Protein AF-T0ZK16-F1 (afdb_monomer_lite)

Secondary structure (DSSP, 8-state):
----EEEEEEEEEEESSSSEEEEEEEEEEEE--SS--SS--EEEEEEEEEEEEEPGGG-EEEEEEEEEEEEEE-------EEEEEETTEEEEEEEBTTB-TTT--S--TT--EEEEE-TTT--EEEEE--EEEEEEEEEEEEEEEEEETTEEEEEEEEEEEEEEEEE--

pLDDT: mean 88.48, std 9.83, range [40.59, 98.56]

Organism: NCBI:txid410659

Radius of gyration: 24.38 Å; chains: 1; bounding box: 60×39×65 Å

Sequence (169 aa):
MGFGETRLTFAVGGPINSSWRYHLDGFYVHGRGPRNQGFTGENGYQLKGNITHDLAQHRGFVRLYVKLLNDQEEYNAGGPIRAVGSGNSLASISVYPGFDARTGTTVGIYNQTISYLHNTSGQFGVTPNTGVHPYVDSVGAELYYMPVGNLSVDDKFRVSAIHGTFAAQ

Foldseek 3Di:
DDPFKDKDWDKDKDAPDPFKIKIKIKMFMWGCPPAPAVDILKGWMKIKMKMWGQDPPNFFIKMKMKIWIWIFHADFPFDDWDWDADDPDTPDIGRDPPDDRVHDGPHHPVPQKDWDQDPPPRDIDIDGNRAWTKTKIKIKMWDWGHPDDPDIDIDIDMDMDIDTDGHHD

Structure (mmCIF, N/CA/C/O backbone):
data_AF-T0ZK16-F1
#
_entry.id   AF-T0ZK16-F1
#
loop_
_atom_site.group_PDB
_atom_site.id
_atom_site.type_symbol
_atom_site.label_atom_id
_atom_site.label_alt_id
_atom_site.label_comp_id
_atom_site.label_asym_id
_atom_site.label_entity_id
_atom_site.label_seq_id
_atom_site.pdbx_PDB_ins_code
_atom_site.Cartn_x
_atom_site.Cartn_y
_atom_site.Cartn_z
_atom_site.occupancy
_atom_site.B_iso_or_equiv
_atom_site.auth_seq_id
_atom_site.auth_comp_id
_atom_site.auth_asym_id
_atom_site.auth_atom_id
_atom_site.pdbx_PDB_model_num
ATOM 1 N N . MET A 1 1 ? -7.609 -9.410 -24.944 1.00 40.59 1 MET A N 1
ATOM 2 C CA . MET A 1 1 ? -7.511 -9.882 -23.548 1.00 40.59 1 MET A CA 1
ATOM 3 C C . MET A 1 1 ? -6.090 -10.395 -23.355 1.00 40.59 1 MET A C 1
ATOM 5 O O . MET A 1 1 ? -5.764 -11.439 -23.901 1.00 40.59 1 MET A O 1
ATOM 9 N N . GLY A 1 2 ? -5.201 -9.592 -22.766 1.00 51.09 2 GLY A N 1
ATOM 10 C CA . GLY A 1 2 ? -3.774 -9.915 -22.655 1.00 51.09 2 GLY A CA 1
ATOM 11 C C . GLY A 1 2 ? -3.476 -10.668 -21.361 1.00 51.09 2 GLY A C 1
ATOM 12 O O . GLY A 1 2 ? -3.709 -10.136 -20.285 1.00 51.09 2 GLY A O 1
ATOM 13 N N . PHE A 1 3 ? -2.954 -11.891 -21.469 1.00 58.75 3 PHE A N 1
ATOM 14 C CA . PHE A 1 3 ? -2.515 -12.740 -20.352 1.00 58.75 3 PHE A CA 1
ATOM 15 C C . PHE A 1 3 ? -1.138 -12.290 -19.822 1.00 58.75 3 PHE A C 1
ATOM 17 O O . PHE A 1 3 ? -0.140 -13.009 -19.920 1.00 58.75 3 PHE A O 1
ATOM 24 N N . GLY A 1 4 ? -1.044 -11.037 -19.378 1.00 74.00 4 GLY A N 1
ATOM 25 C CA . GLY A 1 4 ? 0.191 -10.445 -18.855 1.00 74.00 4 GLY A CA 1
ATOM 26 C C . GLY A 1 4 ? 0.303 -10.488 -17.335 1.00 74.00 4 GLY A C 1
ATOM 27 O O . GLY A 1 4 ? 1.417 -10.453 -16.828 1.00 74.00 4 GLY A O 1
ATOM 28 N N . GLU A 1 5 ? -0.819 -10.588 -16.630 1.00 84.44 5 GLU A N 1
ATOM 29 C CA . GLU A 1 5 ? -0.921 -10.300 -15.202 1.00 84.44 5 GLU A CA 1
ATOM 30 C C . GLU A 1 5 ? -1.935 -11.234 -14.543 1.00 84.44 5 GLU A C 1
ATOM 32 O O . GLU A 1 5 ? -2.960 -11.587 -15.132 1.00 84.44 5 GLU A O 1
ATOM 37 N N . THR A 1 6 ? -1.630 -11.649 -13.318 1.00 89.62 6 THR A N 1
ATOM 38 C CA . THR A 1 6 ? -2.558 -12.318 -12.414 1.00 89.62 6 THR A CA 1
ATOM 39 C C . THR A 1 6 ? -2.788 -11.415 -11.218 1.00 89.62 6 THR A C 1
ATOM 41 O O . THR A 1 6 ? -1.851 -11.103 -10.484 1.00 89.62 6 THR A O 1
ATOM 44 N N . ARG A 1 7 ? -4.048 -11.041 -10.996 1.00 91.81 7 ARG A N 1
ATOM 45 C CA . ARG A 1 7 ? -4.459 -10.254 -9.839 1.00 91.81 7 ARG A CA 1
ATOM 46 C C . ARG A 1 7 ? -5.519 -10.992 -9.048 1.00 91.81 7 ARG A C 1
ATOM 48 O O . ARG A 1 7 ? -6.569 -11.353 -9.577 1.00 91.81 7 ARG A O 1
ATOM 55 N N . LEU A 1 8 ? -5.241 -11.194 -7.768 1.00 94.44 8 LEU A N 1
ATOM 56 C CA . LEU A 1 8 ? -6.179 -11.735 -6.800 1.00 94.44 8 LEU A CA 1
ATOM 57 C C . LEU A 1 8 ? -6.615 -10.610 -5.873 1.00 94.44 8 LEU A C 1
ATOM 59 O O . LEU A 1 8 ? -5.787 -9.901 -5.312 1.00 94.44 8 LEU A O 1
ATOM 63 N N . THR A 1 9 ? -7.920 -10.468 -5.686 1.00 97.12 9 THR A N 1
ATOM 64 C CA . THR A 1 9 ? -8.504 -9.536 -4.721 1.00 97.12 9 THR A CA 1
ATOM 65 C C . THR A 1 9 ? -9.413 -10.301 -3.784 1.00 97.12 9 THR A C 1
ATOM 67 O O . THR A 1 9 ? -10.164 -11.167 -4.232 1.00 97.12 9 THR A O 1
ATOM 70 N N . PHE A 1 10 ? -9.395 -9.954 -2.505 1.00 97.88 10 PHE A N 1
ATOM 71 C CA . PHE A 1 10 ? -10.308 -10.526 -1.528 1.00 97.88 10 PHE A CA 1
ATOM 72 C C . PHE A 1 10 ? -10.834 -9.444 -0.593 1.00 97.88 10 PHE A C 1
ATOM 74 O O . PHE A 1 10 ? -10.177 -8.434 -0.340 1.00 97.88 10 PHE A O 1
ATOM 81 N N . ALA A 1 11 ? -12.029 -9.683 -0.071 1.00 98.25 11 ALA A N 1
ATOM 82 C CA . ALA A 1 11 ? -12.629 -8.890 0.983 1.00 98.25 11 ALA A CA 1
ATOM 83 C C . ALA A 1 11 ? -13.504 -9.809 1.833 1.00 98.25 11 ALA A C 1
ATOM 85 O O . ALA A 1 11 ? -14.307 -10.580 1.307 1.00 98.25 11 ALA A O 1
ATOM 86 N N . VAL A 1 12 ? -13.331 -9.740 3.146 1.00 98.19 12 VAL A N 1
ATOM 87 C CA . VAL A 1 12 ? -14.110 -10.493 4.121 1.00 98.19 12 VAL A CA 1
ATOM 88 C C . VAL A 1 12 ? -14.389 -9.602 5.320 1.00 98.19 12 VAL A C 1
ATOM 90 O O . VAL A 1 12 ? -13.514 -8.901 5.817 1.00 98.19 12 VAL A O 1
ATOM 93 N N . GLY A 1 13 ? -15.617 -9.623 5.809 1.00 97.75 13 GLY A N 1
ATOM 94 C CA . GLY A 1 13 ? -15.999 -8.842 6.970 1.00 97.75 13 GLY A CA 1
ATOM 95 C C . GLY A 1 13 ? -17.355 -9.268 7.488 1.00 97.75 13 GLY A C 1
ATOM 96 O O . GLY A 1 13 ? -18.121 -9.939 6.796 1.00 97.75 13 GLY A O 1
ATOM 97 N N . GLY A 1 14 ? -17.640 -8.880 8.721 1.00 97.75 14 GLY A N 1
ATOM 98 C CA . GLY A 1 14 ? -18.885 -9.243 9.371 1.00 97.75 14 GLY A CA 1
ATOM 99 C C . GLY A 1 14 ? -18.885 -8.963 10.869 1.00 97.75 14 GLY A C 1
ATOM 100 O O . GLY A 1 14 ? -17.882 -8.496 11.424 1.00 97.75 14 GLY A O 1
ATOM 101 N N . PRO A 1 15 ? -20.022 -9.230 11.530 1.00 97.69 15 PRO A N 1
ATOM 102 C CA . PRO A 1 15 ? -20.104 -9.197 12.979 1.00 97.69 15 PRO A CA 1
ATOM 103 C C . PRO A 1 15 ? -19.304 -1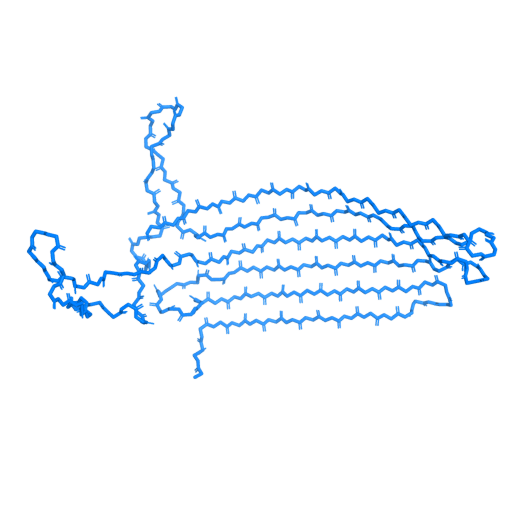0.363 13.576 1.00 97.69 15 PRO A C 1
ATOM 105 O O . PRO A 1 15 ? -19.430 -11.506 13.147 1.00 97.69 15 PRO A O 1
ATOM 108 N N . ILE A 1 16 ? -18.498 -10.066 14.591 1.00 97.31 16 ILE A N 1
ATOM 109 C CA . ILE A 1 16 ? -17.908 -11.063 15.495 1.00 97.31 16 ILE A CA 1
ATOM 110 C C . ILE A 1 16 ? -18.946 -11.432 16.561 1.00 97.31 16 ILE A C 1
ATOM 112 O O . ILE A 1 16 ? -19.094 -12.594 16.926 1.00 97.31 16 ILE A O 1
ATOM 116 N N . ASN A 1 17 ? -19.667 -10.428 17.065 1.00 96.81 17 ASN A N 1
ATOM 117 C CA . ASN A 1 17 ? -20.775 -10.560 18.008 1.00 96.81 17 ASN A CA 1
ATOM 118 C C . ASN A 1 17 ? -21.658 -9.295 17.950 1.00 96.81 17 ASN A C 1
ATOM 120 O O . ASN A 1 17 ? -21.552 -8.504 17.015 1.00 96.81 17 ASN A O 1
ATOM 124 N N . SER A 1 18 ? -22.523 -9.092 18.947 1.00 95.81 18 SER A N 1
ATOM 125 C CA . SER A 1 18 ? -23.457 -7.960 19.010 1.00 95.81 18 SER A CA 1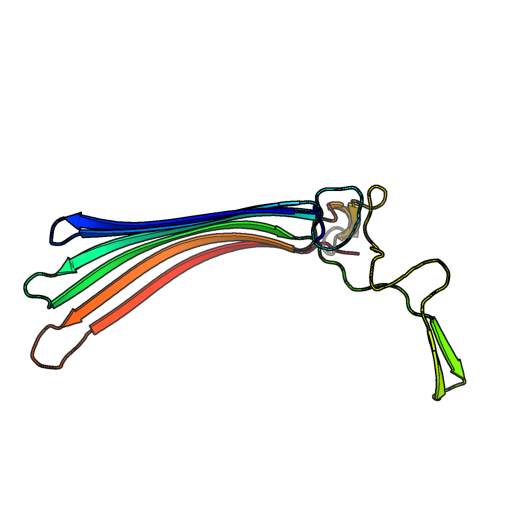
ATOM 126 C C . SER A 1 18 ? -22.808 -6.573 19.112 1.00 95.81 18 SER A C 1
ATOM 128 O O . SER A 1 18 ? -23.503 -5.586 18.904 1.00 95.81 18 SER A O 1
ATOM 130 N N . SER A 1 19 ? -21.529 -6.474 19.481 1.00 97.06 19 SER A N 1
ATOM 131 C CA . SER A 1 19 ? -20.822 -5.198 19.674 1.00 97.06 19 SER A CA 1
ATOM 132 C C . SER A 1 19 ? -19.460 -5.137 18.988 1.00 97.06 19 SER A C 1
ATOM 134 O O . SER A 1 19 ? -18.746 -4.151 19.139 1.00 97.06 19 SER A O 1
ATOM 136 N N . TRP A 1 20 ? -19.066 -6.171 18.249 1.00 98.06 20 TRP A N 1
ATOM 137 C CA . TRP A 1 20 ? -17.792 -6.219 17.543 1.00 98.06 20 TRP A CA 1
ATOM 138 C C . TRP A 1 20 ? -18.001 -6.626 16.097 1.00 98.06 20 TRP A C 1
ATOM 140 O O . TRP A 1 20 ? -18.699 -7.597 15.809 1.00 98.06 20 TRP A O 1
ATOM 150 N N . ARG A 1 21 ? -17.326 -5.932 15.187 1.00 98.19 21 ARG A N 1
ATOM 151 C CA . ARG A 1 21 ? -17.308 -6.232 13.752 1.00 98.19 21 ARG A CA 1
ATOM 152 C C . ARG A 1 21 ? -15.924 -5.995 13.176 1.00 98.19 21 ARG A C 1
ATOM 154 O O . ARG A 1 21 ? -15.165 -5.174 13.687 1.00 98.19 21 ARG A O 1
ATOM 161 N N . TYR A 1 22 ? -15.605 -6.696 12.102 1.00 98.44 22 TYR A N 1
ATOM 162 C CA . TYR A 1 22 ? -14.313 -6.585 11.435 1.00 98.44 22 TYR A CA 1
ATOM 163 C C . TYR A 1 22 ? -14.476 -6.487 9.924 1.00 98.44 22 TYR A C 1
ATOM 165 O O . TYR A 1 22 ? -15.512 -6.856 9.365 1.00 98.44 22 TYR A O 1
ATOM 173 N N . HIS A 1 23 ? -13.427 -6.008 9.270 1.00 98.38 23 HIS A N 1
ATOM 174 C CA . HIS A 1 23 ? -13.283 -6.056 7.824 1.00 98.38 23 HIS A CA 1
ATOM 175 C C . HIS A 1 23 ? -11.808 -6.213 7.472 1.00 98.38 23 HIS A C 1
ATOM 177 O O . HIS A 1 23 ? -10.963 -5.486 7.991 1.00 98.38 23 HIS A O 1
ATOM 183 N N . LEU A 1 24 ? -11.506 -7.154 6.590 1.00 98.31 24 LEU A N 1
ATOM 184 C CA . LEU A 1 24 ? -10.182 -7.441 6.069 1.00 98.31 24 LEU A CA 1
ATOM 185 C C . LEU A 1 24 ? -10.283 -7.517 4.547 1.00 98.31 24 LEU A C 1
ATOM 187 O O . LEU A 1 24 ? -11.050 -8.315 4.012 1.00 98.31 24 LEU A O 1
ATOM 191 N N . ASP A 1 25 ? -9.511 -6.699 3.851 1.00 98.38 25 ASP A N 1
ATOM 192 C CA . ASP A 1 25 ? -9.424 -6.716 2.398 1.00 98.38 25 ASP A CA 1
ATOM 193 C C . ASP A 1 25 ? -7.975 -6.643 1.935 1.00 98.38 25 ASP A C 1
ATOM 195 O O . ASP A 1 25 ? -7.063 -6.285 2.688 1.00 98.38 25 ASP A O 1
ATOM 199 N N . GLY A 1 26 ? -7.764 -7.010 0.681 1.00 97.88 26 GLY A N 1
ATOM 200 C CA . GLY A 1 26 ? -6.453 -6.919 0.089 1.00 97.88 26 GLY A CA 1
ATOM 201 C C . GLY A 1 26 ? -6.416 -7.334 -1.364 1.00 97.88 26 GLY A C 1
ATOM 202 O O . GLY A 1 26 ? -7.401 -7.794 -1.950 1.00 97.88 26 GLY A O 1
ATOM 203 N N . PHE A 1 27 ? -5.237 -7.165 -1.942 1.00 97.38 27 PHE A N 1
ATOM 204 C CA . PHE A 1 27 ? -4.921 -7.700 -3.251 1.00 97.38 27 PHE A CA 1
ATOM 205 C C . PHE A 1 27 ? -3.493 -8.227 -3.288 1.00 97.38 27 PHE A C 1
ATOM 207 O O . PHE A 1 27 ? -2.646 -7.799 -2.507 1.00 97.38 27 PHE A O 1
ATOM 214 N N . TYR A 1 28 ? -3.256 -9.130 -4.228 1.00 96.25 28 TYR A N 1
ATOM 215 C CA . TYR A 1 28 ? -1.941 -9.542 -4.689 1.00 96.25 28 TYR A CA 1
ATOM 216 C C . TYR A 1 28 ? -1.928 -9.450 -6.214 1.00 96.25 28 TYR A C 1
ATOM 218 O O . TYR A 1 28 ? -2.877 -9.902 -6.861 1.00 96.25 28 TYR A O 1
ATOM 226 N N . VAL A 1 29 ? -0.886 -8.852 -6.776 1.00 93.38 29 VAL A N 1
ATOM 227 C CA . VAL A 1 29 ? -0.677 -8.724 -8.218 1.00 93.38 29 VAL A CA 1
ATOM 228 C C . VAL A 1 29 ? 0.684 -9.301 -8.584 1.00 93.38 29 VAL A C 1
ATOM 230 O O . VAL A 1 29 ? 1.666 -9.103 -7.870 1.00 93.38 29 VAL A O 1
ATOM 233 N N . HIS A 1 30 ? 0.728 -10.052 -9.680 1.00 92.00 30 HIS A N 1
ATOM 234 C CA . HIS A 1 30 ? 1.959 -10.580 -10.248 1.00 92.00 30 HIS A CA 1
ATOM 235 C C . HIS A 1 30 ? 1.848 -10.671 -11.767 1.00 92.00 30 HIS A C 1
ATOM 237 O O . HIS A 1 30 ? 0.972 -11.363 -12.297 1.00 92.00 30 HIS A O 1
ATOM 243 N N . GLY A 1 31 ? 2.744 -10.007 -12.489 1.00 88.88 31 GLY A N 1
ATOM 244 C CA . GLY A 1 31 ? 2.651 -9.946 -13.936 1.00 88.88 31 GLY A CA 1
ATOM 245 C C . GLY A 1 31 ? 3.744 -9.153 -14.626 1.00 88.88 31 GLY A C 1
ATOM 246 O O . GLY A 1 31 ? 4.586 -8.508 -14.021 1.00 88.88 31 GLY A O 1
ATOM 247 N N . ARG A 1 32 ? 3.710 -9.192 -15.954 1.00 81.62 32 ARG A N 1
ATOM 248 C CA . ARG A 1 32 ? 4.513 -8.345 -16.846 1.00 81.62 32 ARG A CA 1
ATOM 249 C C . ARG A 1 32 ? 3.946 -6.924 -16.971 1.00 81.62 32 ARG A C 1
ATOM 251 O O . ARG A 1 32 ? 4.627 -6.051 -17.507 1.00 81.62 32 ARG A O 1
ATOM 258 N N . GLY A 1 33 ? 2.710 -6.722 -16.517 1.00 77.75 33 GLY A N 1
ATOM 259 C CA . GLY A 1 33 ? 1.947 -5.497 -16.707 1.00 77.75 33 GLY A CA 1
ATOM 260 C C . GLY A 1 33 ? 1.452 -5.313 -18.151 1.00 77.75 33 GLY A C 1
ATOM 261 O O . GLY A 1 33 ? 1.399 -6.272 -18.936 1.00 77.75 33 GLY A O 1
ATOM 262 N N . PRO A 1 34 ? 1.076 -4.084 -18.541 1.00 72.75 34 PRO A N 1
ATOM 263 C CA . PRO A 1 34 ? 0.365 -3.807 -19.792 1.00 72.75 34 PRO A CA 1
ATOM 264 C C . PRO A 1 34 ? 1.227 -3.891 -21.065 1.00 72.75 34 PRO A C 1
ATOM 266 O O . PRO A 1 34 ? 0.676 -3.924 -22.168 1.00 72.75 34 PRO A O 1
ATOM 269 N N . ARG A 1 35 ? 2.564 -3.922 -20.953 1.00 75.50 35 ARG A N 1
ATOM 270 C CA . ARG A 1 35 ? 3.506 -3.988 -22.090 1.00 75.50 35 ARG A CA 1
ATOM 271 C C . ARG A 1 35 ? 4.327 -5.281 -22.061 1.00 75.50 35 ARG A C 1
ATOM 273 O O . ARG A 1 35 ? 4.585 -5.844 -21.003 1.00 75.50 35 ARG A O 1
ATOM 280 N N . ASN A 1 36 ? 4.746 -5.780 -23.229 1.00 72.19 36 ASN A N 1
ATOM 281 C CA . ASN A 1 36 ? 5.539 -7.013 -23.313 1.00 72.19 36 ASN A CA 1
ATOM 282 C C . ASN A 1 36 ? 7.038 -6.723 -23.146 1.00 72.19 36 ASN A C 1
ATOM 284 O O . ASN A 1 36 ? 7.723 -6.403 -24.113 1.00 72.19 36 ASN A O 1
ATOM 288 N N . GLN A 1 37 ? 7.524 -6.851 -21.913 1.00 71.25 37 GLN A N 1
ATOM 289 C CA . GLN A 1 37 ? 8.893 -6.491 -21.508 1.00 71.25 37 GLN A CA 1
ATOM 290 C C . GLN A 1 37 ? 9.833 -7.693 -21.383 1.00 71.25 37 GLN A C 1
ATOM 292 O O . GLN A 1 37 ? 11.049 -7.548 -21.276 1.00 71.25 37 GLN A O 1
ATOM 297 N N . GLY A 1 38 ? 9.268 -8.901 -21.413 1.00 73.69 38 GLY A N 1
ATOM 298 C CA . GLY A 1 38 ? 10.009 -10.146 -21.216 1.00 73.69 38 GLY A CA 1
ATOM 299 C C . GLY A 1 38 ? 10.352 -10.474 -19.755 1.00 73.69 38 GLY A C 1
ATOM 300 O O . GLY A 1 38 ? 10.959 -11.513 -19.525 1.00 73.69 38 GLY A O 1
ATOM 301 N N . PHE A 1 39 ? 9.942 -9.653 -18.779 1.00 78.38 39 PHE A N 1
ATOM 302 C CA . PHE A 1 39 ? 10.122 -9.888 -17.337 1.00 78.38 39 PHE A CA 1
ATOM 303 C C . PHE A 1 39 ? 8.891 -9.430 -16.524 1.00 78.38 39 PHE A C 1
ATOM 305 O O . PHE A 1 39 ? 7.989 -8.795 -17.073 1.00 78.38 39 PHE A O 1
ATOM 312 N N . THR A 1 40 ? 8.836 -9.787 -15.236 1.00 82.38 40 THR A N 1
ATOM 313 C CA . THR A 1 40 ? 7.776 -9.377 -14.294 1.00 82.38 40 THR A CA 1
ATOM 314 C C . THR A 1 40 ? 7.927 -7.896 -13.932 1.00 82.38 40 THR A C 1
ATOM 316 O O . THR A 1 40 ? 8.855 -7.541 -13.213 1.00 82.38 40 THR A O 1
ATOM 319 N N . GLY A 1 41 ? 7.020 -7.055 -14.431 1.00 79.62 41 GLY A N 1
ATOM 320 C CA . GLY A 1 41 ? 6.978 -5.612 -14.169 1.00 79.62 41 GLY A CA 1
ATOM 321 C C . GLY A 1 41 ? 6.025 -5.215 -13.037 1.00 79.62 41 GLY A C 1
ATOM 322 O O . GLY A 1 41 ? 6.106 -4.103 -12.541 1.00 79.62 41 GLY A O 1
ATOM 323 N N . GLU A 1 42 ? 5.139 -6.114 -12.612 1.00 86.94 42 GLU A N 1
ATOM 324 C CA . GLU A 1 42 ? 4.205 -5.895 -11.509 1.00 86.94 42 GLU A CA 1
ATOM 325 C C . GLU A 1 42 ? 4.333 -7.033 -10.502 1.00 86.94 42 GLU A C 1
ATOM 327 O O . GLU A 1 42 ? 4.203 -8.210 -10.855 1.00 86.94 42 GLU A O 1
ATOM 332 N N . ASN A 1 43 ? 4.612 -6.703 -9.247 1.00 91.94 43 ASN A N 1
ATOM 333 C CA . ASN A 1 43 ? 4.682 -7.678 -8.168 1.00 91.94 43 ASN A CA 1
ATOM 334 C C . ASN A 1 43 ? 4.439 -6.988 -6.833 1.00 91.94 43 ASN A C 1
ATOM 336 O O . ASN A 1 43 ? 5.293 -6.252 -6.341 1.00 91.94 43 ASN A O 1
ATOM 340 N N . GLY A 1 44 ? 3.293 -7.250 -6.224 1.00 94.12 44 GLY A N 1
ATOM 341 C CA . GLY A 1 44 ? 2.912 -6.473 -5.065 1.00 94.12 44 GLY A CA 1
ATOM 342 C C . GLY A 1 44 ? 1.687 -6.970 -4.340 1.00 94.12 44 GLY A C 1
ATOM 343 O O . GLY A 1 44 ? 0.913 -7.788 -4.840 1.00 94.12 44 GLY A O 1
ATOM 344 N N . TYR A 1 45 ? 1.509 -6.465 -3.128 1.00 96.38 45 TYR A N 1
ATOM 345 C CA . TYR A 1 45 ? 0.326 -6.708 -2.329 1.00 96.38 45 TYR A CA 1
ATOM 346 C C . TYR A 1 45 ? -0.079 -5.491 -1.508 1.00 96.38 45 TYR A C 1
ATOM 348 O O . TYR A 1 45 ? 0.738 -4.670 -1.088 1.00 96.38 45 TYR A O 1
ATOM 356 N N . GLN A 1 46 ? -1.367 -5.460 -1.175 1.00 97.62 46 GLN A N 1
ATOM 357 C CA . GLN A 1 46 ? -1.916 -4.606 -0.133 1.00 97.62 46 GLN A CA 1
ATOM 358 C C . GLN A 1 46 ? -2.787 -5.435 0.799 1.00 97.62 46 GLN A C 1
ATOM 360 O O . GLN A 1 46 ? -3.629 -6.201 0.336 1.00 97.62 46 GLN A O 1
ATOM 365 N N . LEU A 1 47 ? -2.650 -5.204 2.100 1.00 98.12 47 LEU A N 1
ATOM 366 C CA . LEU A 1 47 ? -3.539 -5.721 3.130 1.00 98.12 47 LEU A CA 1
ATOM 367 C C . LEU A 1 47 ? -4.093 -4.556 3.947 1.00 98.12 47 LEU A C 1
ATOM 369 O O . LEU A 1 47 ? -3.339 -3.702 4.415 1.00 98.12 47 LEU A O 1
ATOM 373 N N . LYS A 1 48 ? -5.408 -4.517 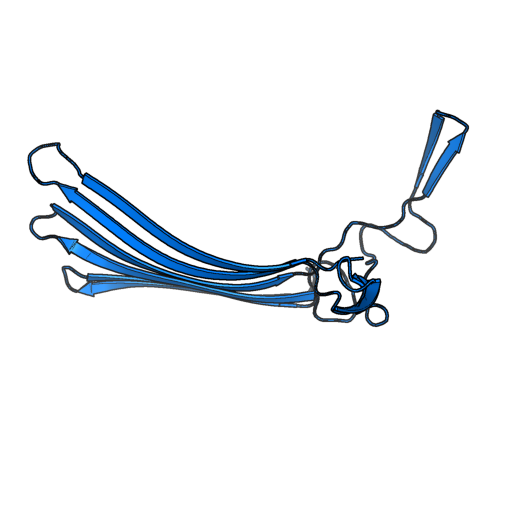4.144 1.00 98.31 48 LYS A N 1
ATOM 374 C CA . LYS A 1 48 ? -6.074 -3.552 5.020 1.00 98.31 48 LYS A CA 1
ATOM 375 C C . LYS A 1 48 ? -7.026 -4.283 5.940 1.00 98.31 48 LYS A C 1
ATOM 377 O O . LYS A 1 48 ? -7.866 -5.054 5.492 1.00 98.31 48 LYS A O 1
ATOM 382 N N . GLY A 1 49 ? -6.908 -4.011 7.229 1.00 98.31 49 GLY A N 1
ATOM 383 C CA . GLY A 1 49 ? -7.756 -4.600 8.253 1.00 98.31 49 GLY A CA 1
ATOM 384 C C . GLY A 1 49 ? -8.331 -3.525 9.154 1.00 98.31 49 GLY A C 1
ATOM 385 O O . GLY A 1 49 ? -7.668 -2.530 9.442 1.00 98.31 49 GLY A O 1
ATOM 386 N N . ASN A 1 50 ? -9.553 -3.727 9.629 1.00 98.38 50 ASN A N 1
ATOM 387 C CA . ASN A 1 50 ? -10.084 -2.991 10.760 1.00 98.38 50 ASN A CA 1
ATOM 388 C C . ASN A 1 50 ? -10.911 -3.884 11.679 1.00 98.38 50 ASN A C 1
ATOM 390 O O . ASN A 1 50 ? -11.532 -4.857 11.250 1.00 98.38 50 ASN A O 1
ATOM 394 N N . ILE A 1 51 ? -10.922 -3.497 12.947 1.00 98.25 51 ILE A N 1
ATOM 395 C CA . ILE A 1 51 ? -11.824 -4.015 13.963 1.00 98.25 51 ILE A CA 1
ATOM 396 C C . ILE A 1 51 ? -12.546 -2.829 14.594 1.00 98.25 51 ILE A C 1
ATOM 398 O O . ILE A 1 51 ? -11.939 -1.797 14.881 1.00 98.25 51 ILE A O 1
ATOM 402 N N . THR A 1 52 ? -13.856 -2.955 14.755 1.00 98.56 52 THR A N 1
ATOM 403 C CA . THR A 1 52 ? -14.716 -1.917 15.314 1.00 98.56 52 THR A CA 1
ATOM 404 C C . THR A 1 52 ? -15.493 -2.479 16.492 1.00 98.56 52 THR A C 1
ATOM 406 O O . THR A 1 52 ? -16.103 -3.541 16.373 1.00 98.56 52 THR A O 1
ATOM 409 N N . HIS A 1 53 ? -15.475 -1.747 17.600 1.00 98.06 53 HIS A N 1
ATOM 410 C CA . HIS A 1 53 ? -16.314 -1.975 18.761 1.00 98.06 53 HIS A CA 1
ATOM 411 C C . HIS A 1 53 ? -17.426 -0.931 18.801 1.00 98.06 53 HIS A C 1
ATOM 413 O O . HIS A 1 53 ? -17.140 0.263 18.900 1.00 98.06 53 HIS A O 1
ATOM 419 N N . ASP A 1 54 ? -18.676 -1.367 18.728 1.00 97.75 54 ASP A N 1
ATOM 420 C CA . ASP A 1 54 ? -19.836 -0.492 18.834 1.00 97.75 54 ASP A CA 1
ATOM 421 C C . ASP A 1 54 ? -20.141 -0.219 20.319 1.00 97.75 54 ASP A C 1
ATOM 423 O O . ASP A 1 54 ? -20.212 -1.127 21.152 1.00 97.75 54 ASP A O 1
ATOM 427 N N . LEU A 1 55 ? -20.302 1.058 20.659 1.00 95.62 55 LEU A N 1
ATOM 428 C CA . LEU A 1 55 ? -20.578 1.514 22.016 1.00 95.62 55 LEU A CA 1
ATOM 429 C C . LEU A 1 55 ? -22.031 1.212 22.394 1.00 95.62 55 LEU A C 1
ATOM 431 O O . LEU A 1 55 ? -22.946 1.262 21.567 1.00 95.62 55 LEU A O 1
ATOM 435 N N . ALA A 1 56 ? -22.254 0.946 23.682 1.00 92.69 56 ALA A N 1
ATOM 436 C CA . ALA A 1 56 ? -23.581 0.662 24.213 1.00 92.69 56 ALA A CA 1
ATOM 437 C C . ALA A 1 56 ? -24.599 1.760 23.855 1.00 92.69 56 ALA A C 1
ATOM 439 O O . ALA A 1 56 ? -24.251 2.931 23.685 1.00 92.69 56 ALA A O 1
ATOM 440 N N . GLN A 1 57 ? -25.877 1.372 23.780 1.00 89.69 57 GLN A N 1
ATOM 441 C CA . GLN A 1 57 ? -26.996 2.283 23.495 1.00 89.69 57 GLN A CA 1
ATOM 442 C C . GLN A 1 57 ? -26.858 3.025 22.153 1.00 89.69 57 GLN A C 1
ATOM 444 O O . GLN A 1 57 ? -27.419 4.104 21.995 1.00 89.69 57 GLN A O 1
ATOM 449 N N . HIS A 1 58 ? -26.125 2.454 21.189 1.00 88.75 58 HIS A N 1
ATOM 450 C CA . HIS A 1 58 ? -25.876 3.057 19.875 1.00 88.75 58 HIS A CA 1
ATOM 451 C C . HIS A 1 58 ? -25.199 4.433 19.962 1.00 88.75 58 HIS A C 1
ATOM 453 O O . HIS A 1 58 ? -25.398 5.290 19.106 1.00 88.75 58 HIS A O 1
ATOM 459 N N . ARG A 1 59 ? -24.370 4.650 20.994 1.00 94.12 59 ARG A N 1
ATOM 460 C CA . ARG A 1 59 ? -23.678 5.931 21.214 1.00 94.12 59 ARG A CA 1
ATOM 461 C C . ARG A 1 59 ? -22.444 6.115 20.334 1.00 94.12 59 ARG A C 1
ATOM 463 O O . ARG A 1 59 ? -21.721 7.080 20.535 1.00 94.12 59 ARG A O 1
ATOM 470 N N . GLY A 1 60 ? -22.189 5.221 19.382 1.00 95.94 60 GLY A N 1
ATOM 471 C CA . GLY A 1 60 ? -21.099 5.330 18.414 1.00 95.94 60 GLY A CA 1
ATOM 472 C C . GLY A 1 60 ? -20.184 4.109 18.413 1.00 95.94 60 GLY A C 1
ATOM 473 O O . GLY A 1 60 ? -20.654 3.003 18.669 1.00 95.94 60 GLY A O 1
ATOM 474 N N . PHE A 1 61 ? -18.900 4.285 18.098 1.00 97.69 61 PHE A N 1
ATOM 475 C CA . PHE A 1 61 ? -17.938 3.189 17.985 1.00 97.69 61 PHE A CA 1
ATOM 476 C C . PHE A 1 61 ? -16.484 3.632 18.199 1.00 97.69 61 PHE A C 1
ATOM 478 O O . PHE A 1 61 ? -16.127 4.793 18.003 1.00 97.69 61 PHE A O 1
ATOM 485 N N . VAL A 1 62 ? -15.630 2.662 18.525 1.00 98.00 62 VAL A N 1
ATOM 486 C CA . VAL A 1 62 ? -14.168 2.773 18.451 1.00 98.00 62 VAL A CA 1
ATOM 487 C C . VAL A 1 62 ? -13.672 1.818 17.377 1.00 98.00 62 VAL A C 1
ATOM 489 O O . VAL A 1 62 ? -14.031 0.642 17.381 1.00 98.00 62 VAL A O 1
ATOM 492 N N . ARG A 1 63 ? -12.839 2.294 16.457 1.00 98.50 63 ARG A N 1
ATOM 493 C CA . ARG A 1 63 ? -12.259 1.485 15.385 1.00 98.50 63 ARG A CA 1
ATOM 494 C C . ARG A 1 63 ? -10.749 1.574 15.410 1.00 98.50 63 ARG A C 1
ATOM 496 O O . ARG A 1 63 ? -10.202 2.666 15.453 1.00 98.50 63 ARG A O 1
ATOM 503 N N . LEU A 1 64 ? -10.093 0.427 15.290 1.00 98.44 64 LEU A N 1
ATOM 504 C CA . LEU A 1 64 ? -8.667 0.323 15.002 1.00 98.44 64 LEU A CA 1
ATOM 505 C C . LEU A 1 64 ? -8.499 -0.185 13.577 1.00 98.44 64 LEU A C 1
ATOM 507 O O . LEU A 1 64 ? -9.233 -1.080 13.151 1.00 98.44 64 LEU A O 1
ATOM 511 N N . TYR A 1 65 ? -7.547 0.372 12.837 1.00 97.56 65 TYR A N 1
ATOM 512 C CA . TYR A 1 65 ? -7.270 -0.058 11.474 1.00 97.56 65 TYR A CA 1
ATOM 513 C C . TYR A 1 65 ? -5.773 -0.095 11.177 1.00 97.56 65 TYR A C 1
ATOM 515 O O . TYR A 1 65 ? -4.984 0.688 11.708 1.00 97.56 65 TYR A O 1
ATOM 523 N N . VAL A 1 66 ? -5.401 -1.011 10.291 1.00 98.25 66 VAL A N 1
ATOM 524 C CA . VAL A 1 66 ? -4.039 -1.227 9.810 1.00 98.25 66 VAL A CA 1
ATOM 525 C C . VAL A 1 66 ? -4.038 -1.282 8.287 1.00 98.25 66 VAL A C 1
ATOM 527 O O . VAL A 1 66 ? -4.991 -1.763 7.667 1.00 98.25 66 VAL A O 1
ATOM 530 N N . LYS A 1 67 ? -2.964 -0.784 7.685 1.00 98.19 67 LYS A N 1
ATOM 531 C CA . LYS A 1 67 ? -2.658 -0.928 6.265 1.00 98.19 67 LYS A CA 1
ATOM 532 C C . LYS A 1 67 ? -1.203 -1.356 6.126 1.00 98.19 67 LYS A C 1
ATOM 534 O O . LYS A 1 67 ? -0.340 -0.730 6.728 1.00 98.19 67 LYS A O 1
ATOM 539 N N . LEU A 1 68 ? -0.966 -2.369 5.304 1.00 97.88 68 LEU A N 1
ATOM 540 C CA . LEU A 1 68 ? 0.353 -2.794 4.846 1.00 97.88 68 LEU A CA 1
ATOM 541 C C . LEU A 1 68 ? 0.331 -2.798 3.315 1.00 97.88 68 LEU A C 1
ATOM 543 O O . LEU A 1 68 ? -0.612 -3.318 2.712 1.00 97.88 68 LEU A O 1
ATOM 547 N N . LEU A 1 69 ? 1.334 -2.202 2.688 1.00 97.56 69 LEU A N 1
ATOM 548 C CA . LEU A 1 69 ? 1.491 -2.137 1.238 1.00 97.56 69 LEU A CA 1
ATOM 549 C C . LEU A 1 69 ? 2.960 -2.361 0.906 1.00 97.56 69 LEU A C 1
ATOM 551 O O . LEU A 1 69 ? 3.821 -1.688 1.465 1.00 97.56 69 LEU A O 1
ATOM 555 N N . ASN A 1 70 ? 3.213 -3.264 -0.025 1.00 95.75 70 ASN A N 1
ATOM 556 C CA . ASN A 1 70 ? 4.491 -3.418 -0.699 1.00 95.75 70 ASN A CA 1
ATOM 557 C C . ASN A 1 70 ? 4.141 -3.734 -2.144 1.00 95.75 70 ASN A C 1
ATOM 559 O O . ASN A 1 70 ? 3.702 -4.845 -2.437 1.00 95.75 70 ASN A O 1
ATOM 563 N N . ASP A 1 71 ? 4.233 -2.726 -2.999 1.00 93.12 71 ASP A N 1
ATOM 564 C CA . ASP A 1 71 ? 3.724 -2.806 -4.358 1.00 93.12 71 ASP A CA 1
ATOM 565 C C . ASP A 1 71 ? 4.776 -2.309 -5.326 1.00 93.12 71 ASP A C 1
ATOM 567 O O . ASP A 1 71 ? 5.272 -1.199 -5.164 1.00 93.12 71 ASP A O 1
ATOM 571 N N . GLN A 1 72 ? 5.153 -3.148 -6.281 1.00 90.12 72 GLN A N 1
ATOM 572 C CA . GLN A 1 72 ? 6.106 -2.803 -7.319 1.00 90.12 72 GLN A CA 1
ATOM 573 C C . GLN A 1 72 ? 5.367 -2.756 -8.647 1.00 90.12 72 GLN A C 1
ATOM 575 O O . GLN A 1 72 ? 4.822 -3.773 -9.078 1.00 90.12 72 GLN A O 1
ATOM 580 N N . GLU A 1 73 ? 5.410 -1.601 -9.298 1.00 87.31 73 GLU A N 1
ATOM 581 C CA . GLU A 1 73 ? 4.856 -1.387 -10.628 1.00 87.31 73 GLU A CA 1
ATOM 582 C C . GLU A 1 73 ? 5.904 -0.755 -11.541 1.00 87.31 73 GLU A C 1
ATOM 584 O O . GLU A 1 73 ? 6.551 0.241 -11.209 1.00 87.31 73 GLU A O 1
ATOM 589 N N . GLU A 1 74 ? 6.042 -1.309 -12.737 1.00 80.19 74 GLU A N 1
ATOM 590 C CA . GLU A 1 74 ? 6.923 -0.771 -13.758 1.00 80.19 74 GLU A CA 1
ATOM 591 C C . GLU A 1 74 ? 6.462 0.617 -14.218 1.00 80.19 74 GLU A C 1
ATOM 593 O O . GLU A 1 74 ? 5.299 0.829 -14.575 1.00 80.19 74 GLU A O 1
ATOM 598 N N . TYR A 1 75 ? 7.406 1.552 -14.334 1.00 78.31 75 TYR A N 1
ATOM 599 C CA . TYR A 1 75 ? 7.130 2.864 -14.902 1.00 78.31 75 TYR A CA 1
ATOM 600 C C . TYR A 1 75 ? 7.575 2.934 -16.363 1.00 78.31 75 TYR A C 1
ATOM 602 O O . TYR A 1 75 ? 8.753 3.068 -16.675 1.00 78.31 75 TYR A O 1
ATOM 610 N N . ASN A 1 76 ? 6.605 2.923 -17.276 1.00 71.88 76 ASN A N 1
ATOM 611 C CA . ASN A 1 76 ? 6.848 3.143 -18.700 1.00 71.88 76 ASN A CA 1
ATOM 612 C C . ASN A 1 76 ? 6.555 4.607 -19.078 1.00 71.88 76 ASN A C 1
ATOM 614 O O . ASN A 1 76 ? 5.397 4.996 -19.234 1.00 71.88 76 ASN A O 1
ATOM 618 N N . ALA A 1 77 ? 7.602 5.410 -19.292 1.00 65.38 77 ALA A N 1
ATOM 619 C CA . ALA A 1 77 ? 7.516 6.854 -19.566 1.00 65.38 77 ALA A CA 1
ATOM 620 C C . ALA A 1 77 ? 7.000 7.231 -20.979 1.00 65.38 77 ALA A C 1
ATOM 622 O O . ALA A 1 77 ? 6.993 8.404 -21.354 1.00 65.38 77 ALA A O 1
ATOM 623 N N . GLY A 1 78 ? 6.574 6.254 -21.784 1.00 68.75 78 GLY A N 1
ATOM 624 C CA . GLY A 1 78 ? 6.341 6.413 -23.221 1.00 68.75 78 GLY A CA 1
ATOM 625 C C . GLY A 1 78 ? 7.552 5.952 -24.033 1.00 68.75 78 GLY A C 1
ATOM 626 O O . GLY A 1 78 ? 8.422 5.260 -23.522 1.00 68.75 78 GLY A O 1
ATOM 627 N N . GLY A 1 79 ? 7.602 6.270 -25.324 1.00 77.88 79 GLY A N 1
ATOM 628 C CA . GLY A 1 79 ? 8.754 5.906 -26.149 1.00 77.88 79 GLY A CA 1
ATOM 629 C C . GLY A 1 79 ? 8.887 6.776 -27.393 1.00 77.88 79 GLY A C 1
ATOM 630 O O . GLY A 1 79 ? 8.066 7.675 -27.597 1.00 77.88 79 GLY A O 1
ATOM 631 N N . PRO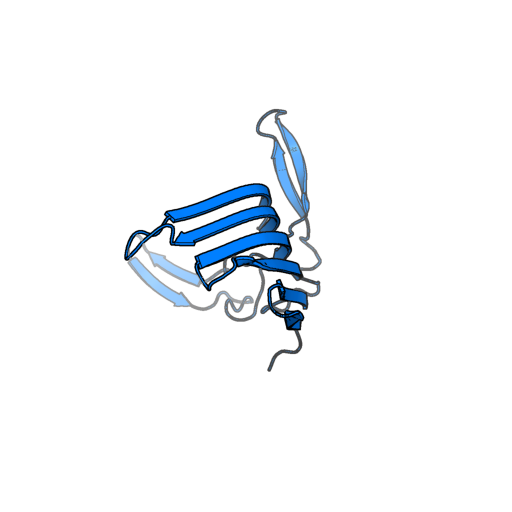 A 1 80 ? 9.938 6.563 -28.203 1.00 82.31 80 PRO A N 1
ATOM 632 C CA . PRO A 1 80 ? 10.298 7.484 -29.268 1.00 82.31 80 PRO A CA 1
ATOM 633 C C . PRO A 1 80 ? 9.181 7.632 -30.304 1.00 82.31 80 PRO A C 1
ATOM 635 O O . PRO A 1 80 ? 8.608 6.657 -30.792 1.00 82.31 80 PRO A O 1
ATOM 638 N N . ILE A 1 81 ? 8.918 8.883 -30.677 1.00 84.81 81 ILE A N 1
ATOM 639 C CA . ILE A 1 81 ? 8.060 9.263 -31.800 1.00 84.81 81 ILE A CA 1
ATOM 640 C C . ILE A 1 81 ? 8.884 10.066 -32.800 1.00 84.81 81 ILE A C 1
ATOM 642 O O . ILE A 1 81 ? 9.799 10.804 -32.433 1.00 84.81 81 ILE A O 1
ATOM 646 N N . ARG A 1 82 ? 8.576 9.923 -34.086 1.00 86.06 82 ARG A N 1
ATOM 647 C CA . ARG A 1 82 ? 9.271 10.650 -35.143 1.00 86.06 82 ARG A CA 1
ATOM 648 C C . ARG A 1 82 ? 8.549 11.960 -35.422 1.00 86.06 82 ARG A C 1
ATOM 650 O O . ARG A 1 82 ? 7.468 11.955 -36.007 1.00 86.06 82 ARG A O 1
ATOM 657 N N . ALA A 1 83 ? 9.184 13.064 -35.056 1.00 88.81 83 ALA A N 1
ATOM 658 C CA . ALA A 1 83 ? 8.776 14.413 -35.422 1.00 88.81 83 ALA A CA 1
ATOM 659 C C . ALA A 1 83 ? 9.662 14.936 -36.565 1.00 88.81 83 ALA A C 1
ATOM 661 O O . ALA A 1 83 ? 10.885 14.821 -36.506 1.00 88.81 83 ALA A O 1
ATOM 662 N N . VAL A 1 84 ? 9.059 15.502 -37.610 1.00 90.31 84 VAL A N 1
ATOM 663 C CA . VAL A 1 84 ? 9.773 16.190 -38.699 1.00 90.31 84 VAL A CA 1
ATOM 664 C C . VAL A 1 84 ? 9.335 17.641 -38.705 1.00 90.31 84 VAL A C 1
ATOM 666 O O . VAL A 1 84 ? 8.138 17.915 -38.718 1.00 90.31 84 VAL A O 1
ATOM 669 N N . GLY A 1 85 ? 10.290 18.563 -38.722 1.00 89.25 85 GLY A N 1
ATOM 670 C CA . GLY A 1 85 ? 10.036 19.997 -38.696 1.00 89.25 85 GLY A CA 1
ATOM 671 C C . GLY A 1 85 ? 11.264 20.799 -39.109 1.00 89.25 85 GLY A C 1
ATOM 672 O O . GLY A 1 85 ? 12.342 20.241 -39.307 1.00 89.25 85 GLY A O 1
ATOM 673 N N . SER A 1 86 ? 11.084 22.108 -39.252 1.00 88.62 86 SER A N 1
ATOM 674 C CA . SER A 1 86 ? 12.152 23.066 -39.539 1.00 88.62 86 SER A CA 1
ATOM 675 C C . SER A 1 86 ? 11.920 24.336 -38.727 1.00 88.62 86 SER A C 1
ATOM 677 O O . SER A 1 86 ? 10.799 24.851 -38.690 1.00 88.62 86 SER A O 1
ATOM 679 N N . GLY A 1 87 ? 12.967 24.838 -38.065 1.00 84.81 87 GLY A N 1
ATOM 680 C CA . GLY A 1 87 ? 12.863 25.977 -37.150 1.00 84.81 87 GLY A CA 1
ATOM 681 C C . GLY A 1 87 ? 11.781 25.751 -36.089 1.00 84.81 87 GLY A C 1
ATOM 682 O O . GLY A 1 87 ? 11.777 24.727 -35.412 1.00 84.81 87 GLY A O 1
ATOM 683 N N . ASN A 1 88 ? 10.828 26.682 -35.998 1.00 88.56 88 ASN A N 1
ATOM 684 C CA . ASN A 1 88 ? 9.701 26.612 -35.061 1.00 88.56 88 ASN A CA 1
ATOM 685 C C . ASN A 1 88 ? 8.455 25.905 -35.637 1.00 88.56 88 ASN A C 1
ATOM 687 O O . ASN A 1 88 ? 7.385 25.982 -35.038 1.00 88.56 88 ASN A O 1
ATOM 691 N N . SER A 1 89 ? 8.554 25.250 -36.801 1.00 86.12 89 SER A N 1
ATOM 692 C CA . SER A 1 89 ? 7.422 24.581 -37.451 1.00 86.12 89 SER A CA 1
ATOM 693 C C . SER A 1 89 ? 7.543 23.064 -37.377 1.00 86.12 89 SER A C 1
ATOM 695 O O . SER A 1 89 ? 8.535 22.486 -37.825 1.00 86.12 89 SER A O 1
ATOM 697 N N . LEU A 1 90 ? 6.486 22.410 -36.896 1.00 89.38 90 LEU A N 1
ATOM 698 C CA . LEU A 1 90 ? 6.335 20.959 -36.925 1.00 89.38 90 LEU A CA 1
ATOM 699 C C . LEU A 1 90 ? 5.546 20.551 -38.176 1.00 89.38 90 LEU A C 1
ATOM 701 O O . LEU A 1 90 ? 4.389 20.926 -38.330 1.00 89.38 90 LEU A O 1
ATOM 705 N N . ALA A 1 91 ? 6.175 19.801 -39.078 1.00 89.50 91 ALA A N 1
ATOM 706 C CA . ALA A 1 91 ? 5.582 19.376 -40.346 1.00 89.50 91 ALA A CA 1
ATOM 707 C C . ALA A 1 91 ? 4.830 18.039 -40.240 1.00 89.50 91 ALA A C 1
ATOM 709 O O . ALA A 1 91 ? 3.813 17.855 -40.901 1.00 89.50 91 ALA A O 1
ATOM 710 N N . SER A 1 92 ? 5.313 17.087 -39.433 1.00 88.62 92 SER A N 1
ATOM 711 C CA . SER A 1 92 ? 4.603 15.821 -39.192 1.00 88.62 92 SER A CA 1
ATOM 712 C C . SER A 1 92 ? 5.042 15.134 -37.900 1.00 88.62 92 SER A C 1
ATOM 714 O O . SER A 1 92 ? 6.183 15.291 -37.460 1.00 88.62 92 SER A O 1
ATOM 716 N N . ILE A 1 93 ? 4.137 14.333 -37.332 1.00 87.56 93 ILE A N 1
ATOM 717 C CA . ILE A 1 93 ? 4.414 13.368 -36.264 1.00 87.56 93 ILE A CA 1
ATOM 718 C C . ILE A 1 93 ? 4.021 11.983 -36.781 1.00 87.56 93 ILE A C 1
ATOM 720 O O . ILE A 1 93 ? 2.950 11.810 -37.357 1.00 87.56 93 ILE A O 1
ATOM 724 N N . SER A 1 94 ? 4.889 10.997 -36.589 1.00 85.06 94 SER A N 1
ATOM 725 C CA . SER A 1 94 ? 4.685 9.611 -37.017 1.00 85.06 94 SER A CA 1
ATOM 726 C C . SER A 1 94 ? 5.311 8.634 -36.020 1.00 85.06 94 SER A C 1
ATOM 728 O O . SER A 1 94 ? 6.110 9.027 -35.167 1.00 85.06 94 SER A O 1
ATOM 730 N N . VAL A 1 95 ? 4.950 7.353 -36.120 1.00 83.19 95 VAL A N 1
ATOM 731 C CA . VAL A 1 95 ? 5.593 6.279 -35.347 1.00 83.19 95 VAL A CA 1
ATOM 732 C C . VAL A 1 95 ? 7.079 6.222 -35.712 1.00 83.19 95 VAL A C 1
ATOM 734 O O . VAL A 1 95 ? 7.442 6.339 -36.885 1.00 83.19 95 VAL A O 1
ATOM 737 N N . TYR A 1 96 ? 7.948 6.074 -34.712 1.00 83.69 96 TYR A N 1
ATOM 738 C CA . TYR A 1 96 ? 9.376 5.919 -34.959 1.00 83.69 96 TYR A CA 1
ATOM 739 C C . TYR A 1 96 ? 9.653 4.559 -35.632 1.00 83.69 96 TYR A C 1
ATOM 741 O O . TYR A 1 96 ? 9.145 3.538 -35.162 1.00 83.69 96 TYR A O 1
ATOM 749 N N . PRO A 1 97 ? 10.432 4.494 -36.729 1.00 83.88 97 PRO A N 1
ATOM 750 C CA . PRO A 1 97 ? 10.731 3.225 -37.388 1.00 83.88 97 PRO A CA 1
ATOM 751 C C . PRO A 1 97 ? 11.355 2.211 -36.417 1.00 83.88 97 PRO A C 1
ATOM 753 O O . PRO A 1 97 ? 12.372 2.493 -35.793 1.00 83.88 97 PRO A O 1
ATOM 756 N N . GLY A 1 98 ? 10.746 1.030 -36.285 1.00 82.88 98 GLY A N 1
ATOM 757 C CA . GLY A 1 98 ? 11.222 -0.028 -35.383 1.00 82.88 98 GLY A CA 1
ATOM 758 C C . GLY A 1 98 ? 10.718 0.055 -33.935 1.00 82.88 98 GLY A C 1
ATOM 759 O O . GLY A 1 98 ? 11.028 -0.841 -33.156 1.00 82.88 98 GLY A O 1
ATOM 760 N N . PHE A 1 99 ? 9.914 1.063 -33.572 1.00 82.62 99 PHE A N 1
ATOM 761 C CA . PHE A 1 99 ? 9.311 1.171 -32.240 1.00 82.62 99 PHE A CA 1
ATOM 762 C C . PHE A 1 99 ? 7.852 1.651 -32.311 1.00 82.62 99 PHE A C 1
ATOM 764 O O . PHE A 1 99 ? 7.582 2.806 -32.634 1.00 82.62 99 PHE A O 1
ATOM 771 N N . ASP A 1 100 ? 6.895 0.781 -31.970 1.00 80.81 100 ASP A N 1
ATOM 772 C CA . ASP A 1 100 ? 5.486 1.170 -31.810 1.00 80.81 100 ASP A CA 1
ATOM 773 C C . ASP A 1 100 ? 5.238 1.615 -30.364 1.00 80.81 100 ASP A C 1
ATOM 775 O O . ASP A 1 100 ? 5.173 0.788 -29.459 1.00 80.81 100 ASP A O 1
ATOM 779 N N . ALA A 1 101 ? 5.052 2.915 -30.134 1.00 75.94 101 ALA A N 1
ATOM 780 C CA . ALA A 1 101 ? 4.829 3.470 -28.797 1.00 75.94 101 ALA A CA 1
ATOM 781 C C . ALA A 1 101 ? 3.549 2.978 -28.092 1.00 75.94 101 ALA A C 1
ATOM 783 O O . ALA A 1 101 ? 3.395 3.203 -26.887 1.00 75.94 101 ALA A O 1
ATOM 784 N N . ARG A 1 102 ? 2.642 2.300 -28.810 1.00 76.12 102 ARG A N 1
ATOM 785 C CA . ARG A 1 102 ? 1.422 1.701 -28.248 1.00 76.12 102 ARG A CA 1
ATOM 786 C C . ARG A 1 102 ? 1.673 0.335 -27.611 1.00 76.12 102 ARG A C 1
ATOM 788 O O . ARG A 1 102 ? 0.928 -0.046 -26.715 1.00 76.12 102 ARG A O 1
ATOM 795 N N . THR A 1 103 ? 2.674 -0.410 -28.083 1.00 77.00 103 THR A N 1
ATOM 796 C CA . THR A 1 103 ? 2.928 -1.802 -27.655 1.00 77.00 103 THR A CA 1
ATOM 797 C C . THR A 1 103 ? 4.361 -2.059 -27.194 1.00 77.00 103 THR A C 1
ATOM 799 O O . THR A 1 103 ? 4.597 -3.010 -26.453 1.00 77.00 103 THR A O 1
ATOM 802 N N . GLY A 1 104 ? 5.320 -1.255 -27.649 1.00 75.56 104 GLY A N 1
ATOM 803 C CA . GLY A 1 104 ? 6.737 -1.354 -27.315 1.00 75.56 104 GLY A CA 1
ATOM 804 C C . GLY A 1 104 ? 7.044 -0.797 -25.931 1.00 75.56 104 GLY A C 1
ATOM 805 O O . GLY A 1 104 ? 6.313 0.039 -25.413 1.00 75.56 104 GLY A O 1
ATOM 806 N N . THR A 1 105 ? 8.137 -1.249 -25.333 1.00 79.12 105 THR A N 1
ATOM 807 C CA . THR A 1 105 ? 8.620 -0.823 -24.013 1.00 79.12 105 THR A CA 1
ATOM 808 C C . THR A 1 105 ? 10.066 -0.356 -24.135 1.00 79.12 105 THR A C 1
ATOM 810 O O . THR A 1 105 ? 10.818 -0.901 -24.946 1.00 79.12 105 THR A O 1
ATOM 813 N N . THR A 1 106 ? 10.443 0.677 -23.383 1.00 77.38 106 THR A N 1
ATOM 814 C CA . THR A 1 106 ? 11.840 1.140 -23.284 1.00 77.38 106 THR A CA 1
ATOM 815 C C . THR A 1 106 ? 12.639 0.313 -22.281 1.00 77.38 106 THR A C 1
ATOM 817 O O . THR A 1 106 ? 13.869 0.327 -22.318 1.00 77.38 106 THR A O 1
ATOM 820 N N . VAL A 1 107 ? 11.950 -0.461 -21.441 1.00 78.06 107 VAL A N 1
ATOM 821 C CA . VAL A 1 107 ? 12.532 -1.355 -20.442 1.00 78.06 107 VAL A CA 1
ATOM 822 C C . VAL A 1 107 ? 12.320 -2.808 -20.861 1.00 78.06 107 VAL A C 1
ATOM 824 O O . VAL A 1 107 ? 11.229 -3.208 -21.267 1.00 78.06 107 VAL A O 1
ATOM 827 N N . GLY A 1 108 ? 13.380 -3.606 -20.801 1.00 76.94 108 GLY A N 1
ATOM 828 C CA . GLY A 1 108 ? 13.407 -5.007 -21.196 1.00 76.94 108 GLY A CA 1
ATOM 829 C C . GLY A 1 108 ? 14.479 -5.794 -20.444 1.00 76.94 108 GLY A C 1
ATOM 830 O O . GLY A 1 108 ? 15.200 -5.277 -19.593 1.00 76.94 108 GLY A O 1
ATOM 831 N N . ILE A 1 109 ? 14.624 -7.075 -20.788 1.00 79.38 109 ILE A N 1
ATOM 832 C CA . ILE A 1 109 ? 15.520 -8.002 -20.072 1.00 79.38 109 ILE A CA 1
ATOM 833 C C . ILE A 1 109 ? 16.998 -7.572 -20.033 1.00 79.38 109 ILE A C 1
ATOM 835 O O . ILE A 1 109 ? 17.737 -8.063 -19.183 1.00 79.38 109 ILE A O 1
ATOM 839 N N . TYR A 1 110 ? 17.425 -6.670 -20.923 1.00 81.62 110 TYR A N 1
ATOM 840 C CA . TYR A 1 110 ? 18.817 -6.231 -21.070 1.00 81.62 110 TYR A CA 1
ATOM 841 C C . TYR A 1 110 ? 19.149 -4.908 -20.354 1.00 81.62 110 TYR A C 1
ATOM 843 O O . TYR A 1 110 ?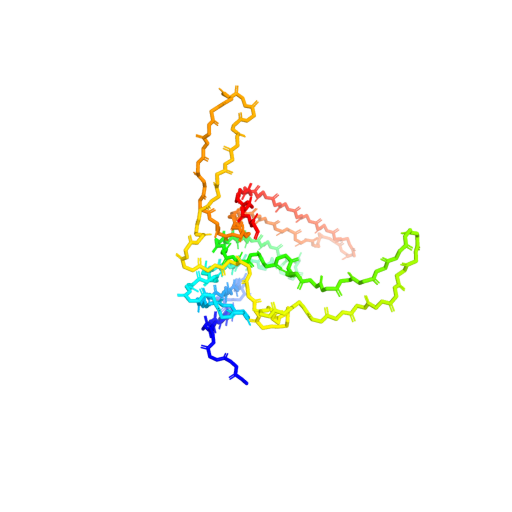 20.320 -4.544 -20.298 1.00 81.62 110 TYR A O 1
ATOM 85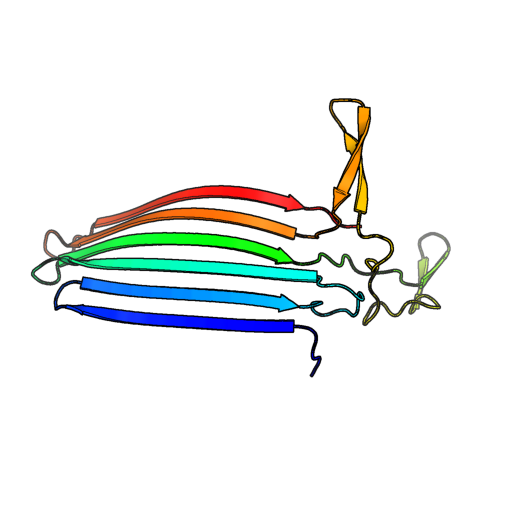1 N N . ASN A 1 111 ? 18.164 -4.193 -19.800 1.00 79.38 111 ASN A N 1
ATOM 852 C CA . ASN A 1 111 ? 18.349 -2.909 -19.104 1.00 79.38 111 ASN A CA 1
ATOM 853 C C . ASN A 1 111 ? 17.570 -2.848 -17.777 1.00 79.38 111 ASN A C 1
ATOM 855 O O . ASN A 1 111 ? 16.853 -1.893 -17.482 1.00 79.38 111 ASN A O 1
ATOM 859 N N . GLN A 1 112 ? 17.752 -3.888 -16.958 1.00 81.88 112 GLN A N 1
ATOM 860 C CA . GLN A 1 112 ? 17.130 -4.029 -15.633 1.00 81.88 112 GLN A CA 1
ATOM 861 C C . GLN A 1 112 ? 17.825 -3.213 -14.531 1.00 81.88 112 GLN A C 1
ATOM 863 O O . GLN A 1 112 ? 17.462 -3.311 -13.359 1.00 81.88 112 GLN A O 1
ATOM 868 N N . THR A 1 113 ? 18.849 -2.431 -14.870 1.00 86.06 113 THR A N 1
ATOM 869 C CA . THR A 1 113 ? 19.580 -1.596 -13.919 1.00 86.06 113 THR A CA 1
ATOM 870 C C . THR A 1 113 ? 19.849 -0.213 -14.492 1.00 86.06 113 THR A C 1
ATOM 872 O O . THR A 1 113 ? 20.078 -0.048 -15.687 1.00 86.06 113 THR A O 1
ATOM 875 N N . ILE A 1 114 ? 19.841 0.781 -13.608 1.00 84.94 114 ILE A N 1
ATOM 876 C CA . ILE A 1 114 ? 20.126 2.178 -13.915 1.00 84.94 114 ILE A CA 1
ATOM 877 C C . ILE A 1 114 ? 21.400 2.566 -13.177 1.00 84.94 114 ILE A C 1
ATOM 879 O O . ILE A 1 114 ? 21.497 2.428 -11.953 1.00 84.94 114 ILE A O 1
ATOM 883 N N . SER A 1 115 ? 22.382 3.069 -13.918 1.00 87.31 115 SER A N 1
ATOM 884 C CA . SER A 1 115 ? 23.552 3.715 -13.331 1.00 87.31 115 SER A CA 1
ATOM 885 C C . SER A 1 115 ? 23.219 5.161 -12.982 1.00 87.31 115 SER A C 1
ATOM 887 O O . SER A 1 115 ? 22.703 5.903 -13.815 1.00 87.31 115 SER A O 1
ATOM 889 N N . TYR A 1 116 ? 23.538 5.577 -11.763 1.00 85.31 116 TYR A N 1
ATOM 890 C CA . TYR A 1 116 ? 23.318 6.943 -11.295 1.00 85.31 116 TYR A CA 1
ATOM 891 C C . TYR A 1 116 ? 24.557 7.463 -10.575 1.00 85.31 116 TYR A C 1
ATOM 893 O O . TYR A 1 116 ? 25.361 6.694 -10.050 1.00 85.31 116 TYR A O 1
ATOM 901 N N . LEU A 1 117 ? 24.727 8.780 -10.555 1.00 87.88 117 LEU A N 1
ATOM 902 C CA . LEU A 1 117 ? 25.801 9.420 -9.807 1.00 87.88 117 LEU A CA 1
ATOM 903 C C . LEU A 1 117 ? 25.301 9.737 -8.398 1.00 87.88 117 LEU A C 1
ATOM 905 O O . LEU A 1 117 ? 24.290 10.422 -8.236 1.00 87.88 117 LEU A O 1
ATOM 909 N N . HIS A 1 118 ? 26.001 9.255 -7.374 1.00 84.50 118 HIS A N 1
ATOM 910 C CA . HIS A 1 118 ? 25.722 9.645 -5.995 1.00 84.50 118 HIS A CA 1
ATOM 911 C C . HIS A 1 118 ? 26.009 11.135 -5.827 1.00 84.50 118 HIS A C 1
ATOM 913 O O . HIS A 1 118 ? 27.143 11.585 -5.984 1.00 84.50 118 HIS A O 1
ATOM 919 N N . ASN A 1 119 ? 24.983 11.896 -5.457 1.00 80.94 119 ASN A N 1
ATOM 920 C CA . ASN A 1 119 ? 25.072 13.340 -5.251 1.00 80.94 119 ASN A CA 1
ATOM 921 C C . ASN A 1 119 ? 25.954 13.739 -4.053 1.00 80.94 119 ASN A C 1
ATOM 923 O O . ASN A 1 119 ? 26.322 14.904 -3.940 1.00 80.94 119 ASN A O 1
ATOM 927 N N . THR A 1 120 ? 26.287 12.799 -3.164 1.00 85.44 120 THR A N 1
ATOM 928 C CA . THR A 1 120 ? 27.117 13.034 -1.972 1.00 85.44 120 THR A CA 1
ATOM 929 C C . THR A 1 120 ? 28.542 12.501 -2.110 1.00 85.44 120 THR A C 1
ATOM 931 O O . THR A 1 120 ? 29.482 13.191 -1.729 1.00 85.44 120 THR A O 1
ATOM 934 N N . SER A 1 121 ? 28.725 11.291 -2.648 1.00 86.56 121 SER A N 1
ATOM 935 C CA . SER A 1 121 ? 30.047 10.658 -2.780 1.00 86.56 121 SER A CA 1
ATOM 936 C C . SER A 1 121 ? 30.723 10.915 -4.130 1.00 86.56 121 SER A C 1
ATOM 938 O O . SER A 1 121 ? 31.919 10.665 -4.263 1.00 86.56 121 SER A O 1
ATOM 940 N N . GLY A 1 122 ? 29.980 11.380 -5.144 1.00 87.44 122 GLY A N 1
ATOM 941 C CA . GLY A 1 122 ? 30.489 11.551 -6.508 1.00 87.44 122 GLY A CA 1
ATOM 942 C C . GLY A 1 122 ? 30.846 10.234 -7.209 1.00 87.44 122 GLY A C 1
ATOM 943 O O . GLY A 1 122 ? 31.478 10.257 -8.262 1.00 87.44 122 GLY A O 1
ATOM 944 N N . GLN A 1 123 ? 30.466 9.088 -6.637 1.00 90.00 123 GLN A N 1
ATOM 945 C CA . GLN A 1 123 ? 30.704 7.769 -7.218 1.00 90.00 123 GLN A CA 1
ATOM 946 C C . GLN A 1 123 ? 29.494 7.284 -8.016 1.00 90.00 123 GLN A C 1
ATOM 948 O O . GLN A 1 123 ? 28.349 7.639 -7.727 1.00 90.00 123 GLN A O 1
ATOM 953 N N . PHE A 1 124 ? 29.745 6.446 -9.020 1.00 87.62 124 PHE A N 1
ATOM 954 C CA . PHE A 1 124 ? 28.676 5.757 -9.733 1.00 87.62 124 PHE A CA 1
ATOM 955 C C . PHE A 1 124 ? 28.088 4.648 -8.859 1.00 87.62 124 PHE A C 1
ATOM 957 O O . PHE A 1 124 ? 28.806 3.781 -8.365 1.00 87.62 124 PHE A O 1
ATOM 964 N N . GLY A 1 125 ? 26.770 4.682 -8.697 1.00 85.50 125 GLY A N 1
ATOM 965 C CA . GLY A 1 125 ? 25.962 3.612 -8.136 1.00 85.50 125 GLY A CA 1
ATOM 966 C C . GLY A 1 125 ? 25.132 2.928 -9.217 1.00 85.50 125 GLY A C 1
ATOM 967 O O . GLY A 1 125 ? 24.964 3.443 -10.324 1.00 85.50 125 GLY A O 1
ATOM 968 N N . VAL A 1 126 ? 24.592 1.762 -8.877 1.00 86.88 126 VAL A N 1
ATOM 969 C CA . VAL A 1 126 ? 23.663 1.010 -9.723 1.00 86.88 126 VAL A CA 1
ATOM 970 C C . VAL A 1 126 ? 22.430 0.688 -8.892 1.00 86.88 126 VAL A C 1
ATOM 972 O O . VAL A 1 126 ? 22.559 0.201 -7.771 1.00 86.88 126 VAL A O 1
ATOM 975 N N . THR A 1 127 ? 21.245 0.971 -9.427 1.00 85.38 127 THR A N 1
ATOM 976 C CA . THR A 1 127 ? 19.961 0.593 -8.823 1.00 85.38 127 THR A CA 1
ATOM 977 C C . THR A 1 127 ? 19.176 -0.295 -9.784 1.00 85.38 127 THR A C 1
ATOM 979 O O . THR A 1 127 ? 19.291 -0.113 -10.998 1.00 85.38 127 THR A O 1
ATOM 982 N N . PRO A 1 128 ? 18.374 -1.247 -9.288 1.00 83.12 128 PRO A N 1
ATOM 983 C CA . PRO A 1 128 ? 17.383 -1.931 -10.108 1.00 83.12 128 PRO A CA 1
ATOM 984 C C . PRO A 1 128 ? 16.431 -0.937 -10.793 1.00 83.12 128 PRO A C 1
ATOM 986 O O . PRO A 1 128 ? 16.038 0.062 -10.190 1.00 83.12 128 PRO A O 1
ATOM 989 N N . ASN A 1 129 ? 16.072 -1.221 -12.044 1.00 82.94 129 ASN A N 1
ATOM 990 C CA . ASN A 1 129 ? 15.037 -0.522 -12.804 1.00 82.94 129 ASN A CA 1
ATOM 991 C C . ASN A 1 129 ? 13.675 -1.148 -12.466 1.00 82.94 129 ASN A C 1
ATOM 993 O O . ASN A 1 129 ? 13.161 -1.969 -13.216 1.00 82.94 129 ASN A O 1
ATOM 997 N N . THR A 1 130 ? 13.183 -0.883 -11.256 1.00 77.44 130 THR A N 1
ATOM 998 C CA . THR A 1 130 ? 11.967 -1.509 -10.699 1.00 77.44 130 THR A CA 1
ATOM 999 C C . THR A 1 130 ? 10.724 -0.633 -10.831 1.00 77.44 130 THR A C 1
ATOM 1001 O O . THR A 1 130 ? 9.681 -0.990 -10.291 1.00 77.44 130 THR A O 1
ATOM 1004 N N . GLY A 1 131 ? 10.833 0.529 -11.481 1.00 85.56 131 GLY A N 1
ATOM 1005 C CA . GLY A 1 131 ? 9.751 1.497 -11.590 1.00 85.56 131 GLY A CA 1
ATOM 1006 C C . GLY A 1 131 ? 9.411 2.159 -10.253 1.00 85.56 131 GLY A C 1
ATOM 1007 O O . GLY A 1 131 ? 10.284 2.697 -9.565 1.00 85.56 131 GLY A O 1
ATOM 1008 N N . VAL A 1 132 ? 8.122 2.158 -9.918 1.00 88.31 132 VAL A N 1
ATOM 1009 C CA . VAL A 1 132 ? 7.533 2.707 -8.693 1.00 88.31 132 VAL A CA 1
ATOM 1010 C C . VAL A 1 132 ? 7.390 1.574 -7.676 1.00 88.31 132 VAL A C 1
ATOM 1012 O O . VAL A 1 132 ? 6.623 0.643 -7.898 1.00 88.31 132 VAL A O 1
ATOM 1015 N N . HIS A 1 133 ? 8.101 1.656 -6.546 1.00 91.69 133 HIS A N 1
ATOM 1016 C CA . HIS A 1 133 ? 8.055 0.624 -5.499 1.00 91.69 133 HIS A CA 1
ATOM 1017 C C . HIS A 1 133 ? 7.776 1.205 -4.101 1.00 91.69 133 HIS A C 1
ATOM 1019 O O . HIS A 1 133 ? 8.701 1.352 -3.294 1.00 91.69 133 HIS A O 1
ATOM 1025 N N . PRO A 1 134 ? 6.526 1.609 -3.797 1.00 91.94 134 PRO A N 1
ATOM 1026 C CA . PRO A 1 134 ? 6.131 2.077 -2.475 1.00 91.94 134 PRO A CA 1
ATOM 1027 C C . PRO A 1 134 ? 5.978 0.949 -1.447 1.00 91.94 134 PRO A C 1
ATOM 1029 O O . PRO A 1 134 ? 5.345 -0.081 -1.679 1.00 91.94 134 PRO A O 1
ATOM 1032 N N . TYR A 1 135 ? 6.450 1.250 -0.243 1.00 95.12 135 TYR A N 1
ATOM 1033 C CA . TYR A 1 135 ? 6.217 0.519 0.991 1.00 95.12 135 TYR A CA 1
ATOM 1034 C C . TYR A 1 135 ? 5.458 1.435 1.952 1.00 95.12 135 TYR A C 1
ATOM 1036 O O . TYR A 1 135 ? 5.916 2.538 2.273 1.00 95.12 135 TYR A O 1
ATOM 1044 N N . VAL A 1 136 ? 4.277 1.005 2.394 1.00 96.88 136 VAL A N 1
ATOM 1045 C CA . VAL A 1 136 ? 3.435 1.790 3.304 1.00 96.88 136 VAL A CA 1
ATOM 1046 C C . VAL A 1 136 ? 2.924 0.917 4.430 1.00 96.88 136 VAL A C 1
ATOM 1048 O O . VAL A 1 136 ? 2.035 0.091 4.224 1.00 96.88 136 VAL A O 1
ATOM 1051 N N . ASP A 1 137 ? 3.394 1.219 5.633 1.00 97.50 137 ASP A N 1
ATOM 1052 C CA . ASP A 1 137 ? 2.843 0.681 6.868 1.00 97.50 137 ASP A CA 1
ATOM 1053 C C . ASP A 1 137 ? 2.074 1.789 7.576 1.00 97.50 137 ASP A C 1
ATOM 1055 O O . ASP A 1 137 ? 2.571 2.901 7.771 1.00 97.50 137 ASP A O 1
ATOM 1059 N N . SER A 1 138 ? 0.818 1.531 7.924 1.00 97.69 138 SER A N 1
ATOM 1060 C CA . SER A 1 138 ? -0.021 2.506 8.615 1.00 97.69 138 SER A CA 1
ATOM 1061 C C . SER A 1 138 ? -0.852 1.855 9.696 1.00 97.69 138 SER A C 1
ATOM 1063 O O . SER A 1 138 ? -1.454 0.803 9.493 1.00 97.69 138 SER A O 1
ATOM 1065 N N . VAL A 1 139 ? -0.961 2.551 10.818 1.00 97.94 139 VAL A N 1
ATOM 1066 C CA . VAL A 1 139 ? -1.876 2.221 11.907 1.00 97.94 139 VAL A CA 1
ATOM 1067 C C . VAL A 1 139 ? -2.679 3.459 12.265 1.00 97.94 139 VAL A C 1
ATOM 1069 O O . VAL A 1 139 ? -2.212 4.592 12.119 1.00 97.94 139 VAL A O 1
ATOM 1072 N N . GLY A 1 140 ? -3.902 3.264 12.730 1.00 98.00 140 GLY A N 1
ATOM 1073 C CA . GLY A 1 140 ? -4.707 4.369 13.213 1.00 98.00 140 GLY A CA 1
ATOM 1074 C C . GLY A 1 140 ? -5.929 3.916 13.979 1.00 98.00 140 GLY A C 1
ATOM 1075 O O . GLY A 1 140 ? -6.254 2.725 14.027 1.00 98.00 140 GLY A O 1
ATOM 1076 N N . ALA A 1 141 ? -6.605 4.896 14.562 1.00 98.12 141 ALA A N 1
ATOM 1077 C CA . ALA A 1 141 ? -7.896 4.690 15.179 1.00 98.12 141 ALA A CA 1
ATOM 1078 C C . ALA A 1 141 ? -8.881 5.794 14.815 1.00 98.12 141 ALA A C 1
ATOM 1080 O O . ALA A 1 141 ? -8.513 6.868 14.335 1.00 98.12 141 ALA A O 1
ATOM 1081 N N . GLU A 1 142 ? -10.144 5.486 15.052 1.00 98.12 142 GLU A N 1
ATOM 1082 C CA . GLU A 1 142 ? -11.279 6.375 14.892 1.00 98.12 142 GLU A CA 1
ATOM 1083 C C . GLU A 1 142 ? -12.195 6.197 16.106 1.00 98.12 142 GLU A C 1
ATOM 1085 O O . GLU A 1 142 ? -12.528 5.070 16.483 1.00 98.12 142 GLU A O 1
ATOM 1090 N N . LEU A 1 143 ? -12.583 7.308 16.721 1.00 97.62 143 LEU A N 1
ATOM 1091 C CA . LEU A 1 143 ? -13.593 7.384 17.764 1.00 97.62 143 LEU A CA 1
ATOM 1092 C C . LEU A 1 143 ? -14.751 8.210 17.223 1.00 97.62 143 LEU A C 1
ATOM 1094 O O . LEU A 1 143 ? -14.593 9.397 16.963 1.00 97.62 143 LEU A O 1
ATOM 1098 N N . TYR A 1 144 ? -15.923 7.596 17.141 1.00 97.12 144 TYR A N 1
ATOM 1099 C CA . TYR A 1 144 ? -17.176 8.306 16.941 1.00 97.12 144 TYR A CA 1
ATOM 1100 C C . TYR A 1 144 ? -18.036 8.129 18.188 1.00 97.12 144 TYR A C 1
ATOM 1102 O O . TYR A 1 144 ? -18.305 6.998 18.593 1.00 97.12 144 TYR A O 1
ATOM 1110 N N . TYR A 1 145 ? -18.464 9.224 18.814 1.00 96.69 145 TYR A N 1
ATOM 1111 C CA . TYR A 1 145 ? -19.215 9.178 20.066 1.00 96.69 145 TYR A CA 1
ATOM 1112 C C . TYR A 1 145 ? -20.307 10.248 20.147 1.00 96.69 145 TYR A C 1
ATOM 1114 O O . TYR A 1 145 ? -20.072 11.420 19.869 1.00 96.69 145 TYR A O 1
ATOM 1122 N N . MET A 1 146 ? -21.498 9.851 20.591 1.00 95.31 146 MET A N 1
ATOM 1123 C CA . MET A 1 146 ? -22.660 10.711 20.816 1.00 95.31 146 MET A CA 1
ATOM 1124 C C . MET A 1 146 ? -22.966 10.805 22.321 1.00 95.31 146 MET A C 1
ATOM 1126 O O . MET A 1 146 ? -23.714 9.981 22.867 1.00 95.31 146 MET A O 1
ATOM 1130 N N . PRO A 1 147 ? -22.375 11.782 23.037 1.00 88.75 147 PRO A N 1
ATOM 1131 C CA . PRO A 1 147 ? -22.562 11.921 24.477 1.00 88.75 147 PRO A CA 1
ATOM 1132 C C . PRO A 1 147 ? -23.989 12.306 24.876 1.00 88.75 147 PRO A C 1
ATOM 1134 O O . PRO A 1 147 ? -24.513 11.727 25.825 1.00 88.75 147 PRO A O 1
ATOM 1137 N N . VAL A 1 148 ? -24.632 13.268 24.208 1.00 91.19 148 VAL A N 1
ATOM 1138 C CA . VAL A 1 148 ? -25.990 13.698 24.575 1.00 91.19 148 VAL A CA 1
ATOM 1139 C C . VAL A 1 148 ? -26.691 14.401 23.417 1.00 91.19 148 VAL A C 1
ATOM 1141 O O . VAL A 1 148 ? -26.080 15.202 22.709 1.00 91.19 148 VAL A O 1
ATOM 1144 N N . GLY A 1 149 ? -27.989 14.130 23.256 1.00 85.88 149 GLY A N 1
ATOM 1145 C CA . GLY A 1 149 ? -28.822 14.762 22.234 1.00 85.88 149 GLY A CA 1
ATOM 1146 C C . GLY A 1 149 ? -28.196 14.658 20.842 1.00 85.88 149 GLY A C 1
ATOM 1147 O O . GLY A 1 149 ? -27.903 13.563 20.372 1.00 85.88 149 GLY A O 1
ATOM 1148 N N . ASN A 1 150 ? -27.957 15.815 20.224 1.00 88.12 150 ASN A N 1
ATOM 1149 C CA . ASN A 1 150 ? -27.409 15.928 18.870 1.00 88.12 150 ASN A CA 1
ATOM 1150 C C . ASN A 1 150 ? -25.906 16.273 18.850 1.00 88.12 150 ASN A C 1
ATOM 1152 O O . ASN A 1 150 ? -25.381 16.642 17.803 1.00 88.12 150 ASN A O 1
ATOM 1156 N N . LEU A 1 151 ? -25.212 16.205 19.993 1.00 93.62 151 LEU A N 1
ATOM 1157 C CA . LEU A 1 151 ? -23.768 16.430 20.055 1.00 93.62 151 LEU A CA 1
ATOM 1158 C C . LEU A 1 151 ? -23.024 15.155 19.641 1.00 93.62 151 LEU A C 1
ATOM 1160 O O . LEU A 1 151 ? -23.269 14.090 20.209 1.00 93.62 151 LEU A O 1
ATOM 1164 N N . SER A 1 152 ? -22.081 15.281 18.706 1.00 94.50 152 SER A N 1
ATOM 1165 C CA . SER A 1 152 ? -21.176 14.206 18.292 1.00 94.50 152 SER A CA 1
ATOM 1166 C C . SER A 1 152 ? -19.713 14.629 18.396 1.00 94.50 152 SER A C 1
ATOM 1168 O O . SER A 1 152 ? -19.365 15.758 18.053 1.00 94.50 152 SER A O 1
ATOM 1170 N N . VAL A 1 153 ? -18.864 13.694 18.807 1.00 95.56 153 VAL A N 1
ATOM 1171 C CA . VAL A 1 153 ? -17.403 13.772 18.766 1.00 95.56 153 VAL A CA 1
ATOM 1172 C C . VAL A 1 153 ? -16.922 12.772 17.717 1.00 95.56 153 VAL A C 1
ATOM 1174 O O . VAL A 1 153 ? -17.287 11.600 17.793 1.00 95.56 153 VAL A O 1
ATOM 1177 N N . ASP A 1 154 ? -16.137 13.234 16.746 1.00 96.75 154 ASP A N 1
ATOM 1178 C CA . ASP A 1 154 ? -15.475 12.397 15.739 1.00 96.75 154 ASP A CA 1
ATOM 1179 C C . ASP A 1 154 ? -13.978 12.729 15.746 1.00 96.75 154 ASP A C 1
ATOM 1181 O O . ASP A 1 154 ? -13.593 13.861 15.450 1.00 96.75 154 ASP A O 1
ATOM 1185 N N . ASP A 1 155 ? -13.151 11.761 16.135 1.00 96.94 155 ASP A N 1
ATOM 1186 C CA . ASP A 1 155 ? -11.694 11.881 16.192 1.00 96.94 155 ASP A CA 1
ATOM 1187 C C . ASP A 1 155 ? -11.048 10.744 15.397 1.00 96.94 155 ASP A C 1
ATOM 1189 O O . ASP A 1 155 ? -11.426 9.577 15.522 1.00 96.94 155 ASP A O 1
ATOM 1193 N N . LYS A 1 156 ? -10.065 11.089 14.563 1.00 97.75 156 LYS A N 1
ATOM 1194 C CA . LYS A 1 156 ? -9.339 10.165 13.691 1.00 97.75 156 LYS A CA 1
ATOM 1195 C C . LYS A 1 156 ? -7.864 10.487 13.757 1.00 97.75 156 LYS A C 1
ATOM 1197 O O . LYS A 1 156 ? -7.438 11.567 13.355 1.00 97.75 156 LYS A O 1
ATOM 1202 N N . PHE A 1 157 ? -7.069 9.495 14.137 1.00 97.25 157 PHE A N 1
ATOM 1203 C CA . PHE A 1 157 ? -5.618 9.583 14.055 1.00 97.25 157 PHE A CA 1
ATOM 1204 C C . PHE A 1 157 ? -5.056 8.482 13.163 1.00 97.25 157 PHE A C 1
ATOM 1206 O O . PHE A 1 157 ? -5.563 7.357 13.125 1.00 97.25 157 PHE A O 1
ATOM 1213 N N . ARG A 1 158 ? -3.980 8.808 12.445 1.00 97.38 158 ARG A N 1
ATOM 1214 C CA . ARG A 1 158 ? -3.220 7.873 11.615 1.00 97.38 158 ARG A CA 1
ATOM 1215 C C . ARG A 1 158 ? -1.742 8.208 11.689 1.00 97.38 158 ARG A C 1
ATOM 1217 O O . ARG A 1 158 ? -1.364 9.359 11.496 1.00 97.38 158 ARG A O 1
ATOM 1224 N N . VAL A 1 159 ? -0.918 7.186 11.870 1.00 97.56 159 VAL A N 1
ATOM 1225 C CA . VAL A 1 159 ? 0.534 7.266 11.700 1.00 97.56 159 VAL A CA 1
ATOM 1226 C C . VAL A 1 159 ? 0.914 6.357 10.541 1.00 97.56 159 VAL A C 1
ATOM 1228 O O . VAL A 1 159 ? 0.407 5.241 10.437 1.00 97.56 159 VAL A O 1
ATOM 1231 N N . SER A 1 160 ? 1.746 6.858 9.629 1.00 97.38 160 SER A N 1
ATOM 1232 C CA . SER A 1 160 ? 2.193 6.112 8.448 1.00 97.38 160 SER A CA 1
ATOM 1233 C C . SER A 1 160 ? 3.702 6.234 8.289 1.00 97.38 160 SER A C 1
ATOM 1235 O O . SER A 1 160 ? 4.229 7.345 8.312 1.00 97.38 160 SER A O 1
ATOM 1237 N N . ALA A 1 161 ? 4.376 5.105 8.103 1.00 96.94 161 ALA A N 1
ATOM 1238 C CA . ALA A 1 161 ? 5.747 5.053 7.624 1.00 96.94 161 ALA A CA 1
ATOM 1239 C C . ALA A 1 161 ? 5.701 4.758 6.124 1.00 96.94 161 ALA A C 1
ATOM 1241 O O . ALA A 1 161 ? 5.161 3.735 5.703 1.00 96.94 161 ALA A O 1
ATOM 1242 N N . ILE A 1 162 ? 6.225 5.683 5.323 1.00 94.62 162 ILE A N 1
ATOM 1243 C CA . ILE A 1 162 ? 6.223 5.587 3.864 1.00 94.62 162 ILE A CA 1
ATOM 1244 C C . ILE A 1 162 ? 7.667 5.651 3.401 1.00 94.62 162 ILE A C 1
ATOM 1246 O O . ILE A 1 162 ? 8.368 6.626 3.664 1.00 94.62 162 ILE A O 1
ATOM 1250 N N . HIS A 1 163 ? 8.100 4.601 2.722 1.00 91.12 163 HIS A N 1
ATOM 1251 C CA . HIS A 1 163 ? 9.392 4.536 2.059 1.00 91.12 163 HIS A CA 1
ATOM 1252 C C . HIS A 1 163 ? 9.209 3.876 0.699 1.00 91.12 163 HIS A C 1
ATOM 1254 O O . HIS A 1 163 ? 8.161 3.314 0.401 1.00 91.12 163 HIS A O 1
ATOM 1260 N N . GLY A 1 164 ? 10.200 3.988 -0.167 1.00 87.44 164 GLY A N 1
ATOM 1261 C CA . GLY A 1 164 ? 10.112 3.399 -1.488 1.00 87.44 164 GLY A CA 1
ATOM 1262 C C . GLY A 1 164 ? 11.162 3.955 -2.411 1.00 87.44 164 GLY A C 1
ATOM 1263 O O . GLY A 1 164 ? 11.903 4.878 -2.064 1.00 87.44 164 GLY A O 1
ATOM 1264 N N . THR A 1 165 ? 11.215 3.368 -3.592 1.00 83.94 165 THR A N 1
ATOM 1265 C CA . THR A 1 165 ? 12.109 3.797 -4.653 1.00 83.94 165 THR A CA 1
ATOM 1266 C C . THR A 1 165 ? 11.297 4.222 -5.863 1.00 83.94 165 THR A C 1
ATOM 1268 O O . THR A 1 165 ? 10.192 3.737 -6.118 1.00 83.94 165 THR A O 1
ATOM 1271 N N . PHE A 1 166 ? 11.862 5.170 -6.600 1.00 82.62 166 PHE A N 1
ATOM 1272 C CA . PHE A 1 166 ? 11.463 5.456 -7.962 1.00 82.62 166 PHE A CA 1
ATOM 1273 C C . PHE A 1 166 ? 12.718 5.370 -8.821 1.00 82.62 166 PHE A C 1
ATOM 1275 O O . PHE A 1 166 ? 13.639 6.170 -8.652 1.00 82.62 166 PHE A O 1
ATOM 1282 N N . ALA A 1 167 ? 12.773 4.369 -9.691 1.00 79.69 167 ALA A N 1
ATOM 1283 C CA . ALA A 1 167 ? 13.900 4.128 -10.578 1.00 79.69 167 ALA A CA 1
ATOM 1284 C C . ALA A 1 167 ? 13.361 3.664 -11.930 1.00 79.69 167 ALA A C 1
ATOM 1286 O O . ALA A 1 167 ? 12.889 2.537 -12.044 1.00 79.69 167 ALA A O 1
ATOM 1287 N N . ALA A 1 168 ? 13.405 4.556 -12.921 1.00 75.19 168 ALA A N 1
ATOM 1288 C CA . ALA A 1 168 ? 12.897 4.304 -14.265 1.00 75.19 168 ALA A CA 1
ATOM 1289 C C . ALA A 1 168 ? 13.748 5.008 -15.334 1.00 75.19 168 ALA A C 1
ATOM 1291 O O . ALA A 1 168 ? 14.310 6.074 -15.056 1.00 75.19 168 ALA A O 1
ATOM 1292 N N . GLN A 1 169 ? 13.838 4.417 -16.534 1.00 61.66 169 GLN A N 1
ATOM 1293 C CA . GLN A 1 169 ? 14.651 4.901 -17.661 1.00 61.66 169 GLN A CA 1
ATOM 1294 C C . GLN A 1 169 ? 13.879 4.957 -18.987 1.00 61.66 169 GLN A C 1
ATOM 1296 O O . GLN A 1 169 ? 13.126 4.007 -19.304 1.00 61.66 169 GLN A O 1
#